Protein AF-A0A0N1IQM8-F1 (afdb_monomer)

Structure (mmCIF, N/CA/C/O backbone):
data_AF-A0A0N1IQM8-F1
#
_entry.id   AF-A0A0N1IQM8-F1
#
loop_
_atom_site.group_PDB
_atom_site.id
_atom_site.type_symbol
_atom_site.label_atom_id
_atom_site.label_alt_id
_atom_site.label_comp_id
_atom_site.label_asym_id
_atom_site.label_entity_id
_atom_site.label_seq_id
_atom_site.pdbx_PDB_ins_code
_atom_site.Cartn_x
_atom_site.Cartn_y
_atom_site.Cartn_z
_atom_site.occupancy
_atom_site.B_iso_or_equiv
_atom_site.auth_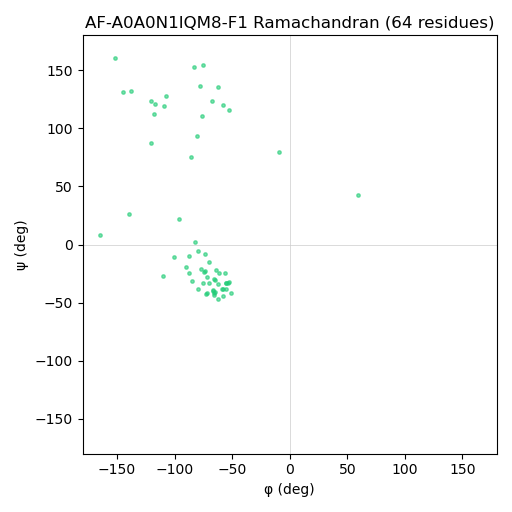seq_id
_atom_site.auth_comp_id
_atom_site.auth_asym_id
_atom_site.auth_atom_id
_atom_site.pdbx_PDB_model_num
ATOM 1 N N . MET A 1 1 ? 10.357 -2.926 -20.548 1.00 35.78 1 MET A N 1
ATOM 2 C CA . MET A 1 1 ? 9.991 -1.548 -20.154 1.00 35.78 1 MET A CA 1
ATOM 3 C C . MET A 1 1 ? 8.602 -1.587 -19.530 1.00 35.78 1 MET A C 1
ATOM 5 O O . MET A 1 1 ? 7.621 -1.530 -20.256 1.00 35.78 1 MET A O 1
ATOM 9 N N . LEU A 1 2 ? 8.498 -1.774 -18.211 1.00 41.69 2 LEU A N 1
ATOM 10 C CA . LEU A 1 2 ? 7.216 -1.680 -17.499 1.00 41.69 2 LEU A CA 1
ATOM 11 C C . LEU A 1 2 ? 6.993 -0.205 -17.158 1.00 41.69 2 LEU A C 1
ATOM 13 O O . LEU A 1 2 ? 7.277 0.241 -16.053 1.00 41.69 2 LEU A O 1
ATOM 17 N N . GLY A 1 3 ? 6.615 0.563 -18.181 1.00 37.72 3 GLY A N 1
ATOM 18 C CA . GLY A 1 3 ? 6.288 1.975 -18.048 1.00 37.72 3 GLY A CA 1
ATOM 19 C C . GLY A 1 3 ? 5.008 2.132 -17.242 1.00 37.72 3 GLY A C 1
ATOM 20 O O . GLY A 1 3 ? 3.993 1.533 -17.586 1.00 37.72 3 GLY A O 1
ATOM 21 N N . ASP A 1 4 ? 5.115 2.892 -16.158 1.00 50.25 4 ASP A N 1
ATOM 22 C CA . ASP A 1 4 ? 4.064 3.481 -15.328 1.00 50.25 4 ASP A CA 1
ATOM 23 C C . ASP A 1 4 ? 2.628 3.385 -15.870 1.00 50.25 4 ASP A C 1
ATOM 25 O O . ASP A 1 4 ? 2.025 4.345 -16.347 1.00 50.25 4 ASP A O 1
ATOM 29 N N . VAL A 1 5 ? 2.010 2.220 -15.697 1.00 56.56 5 VAL A N 1
ATOM 30 C CA . VAL A 1 5 ? 0.558 2.143 -15.556 1.00 56.56 5 VAL A CA 1
ATOM 31 C C . VAL A 1 5 ? 0.252 2.502 -14.112 1.00 56.56 5 VAL A C 1
ATOM 33 O O . VAL A 1 5 ? 0.313 1.652 -13.212 1.00 56.56 5 VAL A O 1
ATOM 36 N N . SER A 1 6 ? -0.029 3.789 -13.896 1.00 59.41 6 SER A N 1
ATOM 37 C CA . SER A 1 6 ? -0.775 4.232 -12.721 1.00 59.41 6 SER A CA 1
ATOM 38 C C . SER A 1 6 ? -2.064 3.408 -12.679 1.00 59.41 6 SER A C 1
ATOM 40 O O . SER A 1 6 ? -2.839 3.470 -13.636 1.00 59.41 6 SER A O 1
ATOM 42 N N . PRO A 1 7 ? -2.272 2.573 -11.648 1.00 64.25 7 PRO A N 1
ATOM 43 C CA . PRO A 1 7 ? -3.430 1.698 -11.614 1.00 64.25 7 PRO A CA 1
ATOM 44 C C . PRO A 1 7 ? -4.707 2.541 -11.603 1.00 64.25 7 PRO A C 1
ATOM 46 O O . PRO A 1 7 ? -4.785 3.553 -10.900 1.00 64.25 7 PRO A O 1
ATOM 49 N N . ASP A 1 8 ? -5.691 2.142 -12.412 1.00 72.94 8 ASP A N 1
ATOM 50 C CA . ASP A 1 8 ? -6.989 2.811 -12.455 1.00 72.94 8 ASP A CA 1
ATOM 51 C C . ASP A 1 8 ? -7.601 2.787 -11.050 1.00 72.94 8 ASP A C 1
ATOM 53 O O . ASP A 1 8 ? -7.846 1.727 -10.472 1.00 72.94 8 ASP A O 1
ATOM 57 N N . ILE A 1 9 ? -7.852 3.972 -10.494 1.00 74.06 9 ILE A N 1
ATOM 58 C CA . ILE A 1 9 ? -8.410 4.154 -9.151 1.00 74.06 9 ILE A CA 1
ATOM 59 C C . ILE A 1 9 ? -9.729 3.387 -8.996 1.00 74.06 9 ILE A C 1
ATOM 61 O O . ILE A 1 9 ? -10.019 2.872 -7.915 1.00 74.06 9 ILE A O 1
ATOM 65 N N . ARG A 1 10 ? -10.523 3.271 -10.069 1.00 78.31 10 ARG A N 1
ATOM 66 C CA . ARG A 1 10 ? -11.772 2.498 -10.051 1.00 78.31 10 ARG A CA 1
ATOM 67 C C . ARG A 1 10 ? -11.506 1.006 -9.879 1.00 78.31 10 ARG A C 1
ATOM 69 O O . ARG A 1 10 ? -12.220 0.355 -9.123 1.00 78.31 10 ARG A O 1
ATOM 76 N N . ALA A 1 11 ? -10.471 0.483 -10.532 1.00 79.25 11 ALA A N 1
ATOM 77 C CA . ALA A 1 11 ? -10.070 -0.911 -10.387 1.00 79.25 11 ALA A CA 1
ATOM 78 C C . ALA A 1 11 ? -9.565 -1.200 -8.968 1.00 79.25 11 ALA A C 1
ATOM 80 O O . ALA A 1 11 ? -9.965 -2.199 -8.382 1.00 79.25 11 ALA A O 1
ATOM 81 N N . ILE A 1 12 ? -8.768 -0.296 -8.385 1.00 78.19 12 ILE A N 1
ATOM 82 C CA . ILE A 1 12 ? -8.273 -0.437 -7.005 1.00 78.19 12 ILE A CA 1
ATOM 83 C C . ILE A 1 12 ? -9.439 -0.436 -6.014 1.00 78.19 12 ILE A C 1
ATOM 85 O O . ILE A 1 12 ? -9.530 -1.311 -5.161 1.00 78.19 12 ILE A O 1
ATOM 89 N N . ARG A 1 13 ? -10.376 0.508 -6.156 1.00 78.50 13 ARG A N 1
ATOM 90 C CA . ARG A 1 13 ? -11.543 0.603 -5.270 1.00 78.50 13 ARG A CA 1
ATOM 91 C C . ARG A 1 13 ? -12.453 -0.628 -5.343 1.00 78.50 13 ARG A C 1
ATOM 93 O O . ARG A 1 13 ? -13.054 -0.990 -4.341 1.00 78.50 13 ARG A O 1
ATOM 100 N N . ASN A 1 14 ? -12.571 -1.245 -6.517 1.00 83.69 14 ASN A N 1
ATOM 101 C CA . ASN A 1 14 ? -13.397 -2.438 -6.713 1.00 83.69 14 ASN A CA 1
ATOM 102 C C . ASN A 1 14 ? -12.648 -3.746 -6.407 1.00 83.69 14 ASN A C 1
ATOM 104 O O . ASN A 1 14 ? -13.266 -4.809 -6.386 1.00 83.69 14 ASN A O 1
ATOM 108 N N . SER A 1 15 ? -11.330 -3.690 -6.206 1.00 83.00 15 SER A N 1
ATOM 109 C CA . SER A 1 15 ? -10.531 -4.867 -5.881 1.00 83.00 15 SER A CA 1
ATOM 110 C C . SER A 1 15 ? -10.692 -5.248 -4.411 1.00 83.00 15 SER A C 1
ATOM 112 O O . SER A 1 15 ? -10.664 -4.399 -3.527 1.00 83.00 15 SER A O 1
ATOM 114 N N . GLN A 1 16 ? -10.852 -6.546 -4.155 1.00 82.12 16 GLN A N 1
ATOM 115 C CA . GLN A 1 16 ? -10.881 -7.098 -2.796 1.00 82.12 16 GLN A CA 1
ATOM 116 C C . GLN A 1 16 ? -9.476 -7.439 -2.284 1.00 82.12 16 GLN A C 1
ATOM 118 O O . GLN A 1 16 ? -9.250 -7.486 -1.080 1.00 82.12 16 GLN A O 1
ATOM 123 N N . VAL A 1 17 ? -8.537 -7.690 -3.202 1.00 85.88 17 VAL A N 1
ATOM 124 C CA . VAL A 1 17 ? -7.141 -8.028 -2.912 1.00 85.88 17 VAL A CA 1
ATOM 125 C C . VAL A 1 17 ? -6.248 -7.265 -3.884 1.00 85.88 17 VAL A C 1
ATOM 127 O O . VAL A 1 17 ? -6.489 -7.281 -5.093 1.00 85.88 17 VAL A O 1
ATOM 130 N N . ILE A 1 18 ? -5.212 -6.616 -3.354 1.00 84.12 18 ILE A N 1
ATOM 131 C CA . ILE A 1 18 ? -4.221 -5.863 -4.125 1.00 84.12 18 ILE A CA 1
ATOM 132 C C . ILE A 1 18 ? -2.865 -6.530 -3.914 1.00 84.12 18 ILE A C 1
ATOM 134 O O . ILE A 1 18 ? -2.383 -6.609 -2.788 1.00 84.12 18 ILE A O 1
ATOM 138 N N . VAL A 1 19 ? -2.241 -6.980 -5.003 1.00 86.19 19 VAL A N 1
ATOM 139 C CA . VAL A 1 19 ? -0.862 -7.483 -4.999 1.00 86.19 19 VAL A CA 1
ATOM 140 C C . VAL A 1 19 ? 0.004 -6.470 -5.733 1.00 86.19 19 VAL A C 1
ATOM 142 O O . VAL A 1 19 ? -0.243 -6.154 -6.897 1.00 86.19 19 VAL A O 1
ATOM 145 N N . THR A 1 20 ? 0.990 -5.912 -5.041 1.00 81.94 20 THR A N 1
ATOM 146 C CA . THR A 1 20 ? 1.843 -4.845 -5.565 1.00 81.94 20 THR A CA 1
ATOM 147 C C . THR A 1 20 ? 3.218 -4.895 -4.914 1.00 81.94 20 THR A C 1
ATOM 149 O O . THR A 1 20 ? 3.376 -5.463 -3.837 1.00 81.94 20 THR A O 1
ATOM 152 N N . THR A 1 21 ? 4.209 -4.269 -5.546 1.00 80.12 21 THR A N 1
ATOM 153 C CA . THR A 1 21 ? 5.503 -4.042 -4.899 1.00 80.12 21 THR A CA 1
ATOM 154 C C . THR A 1 21 ? 5.398 -2.901 -3.875 1.00 80.12 21 THR A C 1
ATOM 156 O O . THR A 1 21 ? 4.531 -2.022 -4.035 1.00 80.12 21 THR A O 1
ATOM 159 N N . PRO A 1 22 ? 6.269 -2.871 -2.847 1.00 74.81 22 PRO A N 1
ATOM 160 C CA . PRO A 1 22 ? 6.272 -1.819 -1.829 1.00 74.81 22 PRO A CA 1
ATOM 161 C C . PRO A 1 22 ? 6.390 -0.403 -2.410 1.00 74.81 22 PRO A C 1
ATOM 163 O O . PRO A 1 22 ? 5.709 0.514 -1.962 1.00 74.81 22 PRO A O 1
ATOM 166 N N . GLU A 1 23 ? 7.188 -0.222 -3.462 1.00 77.06 23 GLU A N 1
ATOM 167 C CA . GLU A 1 23 ? 7.430 1.076 -4.108 1.00 77.06 23 GLU A CA 1
ATOM 168 C C . GLU A 1 23 ? 6.164 1.627 -4.755 1.00 77.06 23 GLU A C 1
ATOM 170 O O . GLU A 1 23 ? 5.868 2.821 -4.690 1.00 77.06 23 GLU A O 1
ATOM 175 N N . LYS A 1 24 ? 5.397 0.738 -5.388 1.00 78.25 24 LYS A N 1
ATOM 176 C CA . LYS A 1 24 ? 4.161 1.114 -6.062 1.00 78.25 24 LYS A CA 1
ATOM 177 C C . LYS A 1 24 ? 3.043 1.378 -5.052 1.00 78.25 24 LYS A C 1
ATOM 179 O O . LYS A 1 24 ? 2.240 2.284 -5.275 1.00 78.25 24 LYS A O 1
ATOM 184 N N . TRP A 1 25 ? 3.028 0.662 -3.924 1.00 79.81 25 TRP A N 1
ATOM 185 C CA . TRP A 1 25 ? 2.128 0.970 -2.810 1.00 79.81 25 TRP A CA 1
ATOM 186 C C . TRP A 1 25 ? 2.446 2.320 -2.161 1.00 79.81 25 TRP A C 1
ATOM 188 O O . TRP A 1 25 ? 1.529 3.104 -1.934 1.00 79.81 25 TRP A O 1
ATOM 198 N N . ASP A 1 26 ? 3.724 2.635 -1.939 1.00 78.00 26 ASP A N 1
ATOM 199 C CA . ASP A 1 26 ? 4.155 3.934 -1.408 1.00 78.00 26 ASP A CA 1
ATOM 200 C C . ASP A 1 26 ? 3.698 5.102 -2.299 1.00 78.00 26 ASP A C 1
ATOM 202 O O . ASP A 1 26 ? 3.122 6.081 -1.822 1.00 78.00 26 ASP A O 1
ATOM 206 N N . GLY A 1 27 ? 3.845 4.978 -3.622 1.00 80.12 27 GLY A N 1
ATOM 207 C CA . GLY A 1 27 ? 3.326 5.976 -4.564 1.00 80.12 27 GLY A CA 1
ATOM 208 C C . GLY A 1 27 ? 1.808 6.191 -4.453 1.00 80.12 27 GLY A C 1
ATOM 209 O O . GLY A 1 27 ? 1.328 7.324 -4.528 1.00 80.12 27 GLY A O 1
ATOM 210 N N . ILE A 1 28 ? 1.045 5.117 -4.231 1.00 79.12 28 ILE A N 1
ATOM 211 C CA . ILE A 1 28 ? -0.415 5.162 -4.069 1.00 79.12 28 ILE A CA 1
ATOM 212 C C . ILE A 1 28 ? -0.811 5.768 -2.715 1.00 79.12 28 ILE A C 1
ATOM 214 O O . ILE A 1 28 ? -1.732 6.591 -2.653 1.00 79.12 28 ILE A O 1
ATOM 218 N N . SER A 1 29 ? -0.120 5.383 -1.641 1.00 76.62 29 SER A N 1
ATOM 219 C CA . SER A 1 29 ? -0.436 5.788 -0.270 1.00 76.62 29 SER A CA 1
ATOM 220 C C . SER A 1 29 ? -0.060 7.243 0.020 1.00 76.62 29 SER A C 1
ATOM 222 O O . SER A 1 29 ? -0.685 7.877 0.868 1.00 76.62 29 SER A O 1
ATOM 224 N N . ARG A 1 30 ? 0.871 7.851 -0.731 1.00 76.56 30 ARG A N 1
ATOM 225 C CA . ARG A 1 30 ? 1.202 9.287 -0.612 1.00 76.56 30 ARG A CA 1
ATOM 226 C C . ARG A 1 30 ? -0.006 10.211 -0.779 1.00 76.56 30 ARG A C 1
ATOM 228 O O . ARG A 1 30 ? -0.072 11.242 -0.115 1.00 76.56 30 ARG A O 1
ATOM 235 N N . SER A 1 31 ? -0.98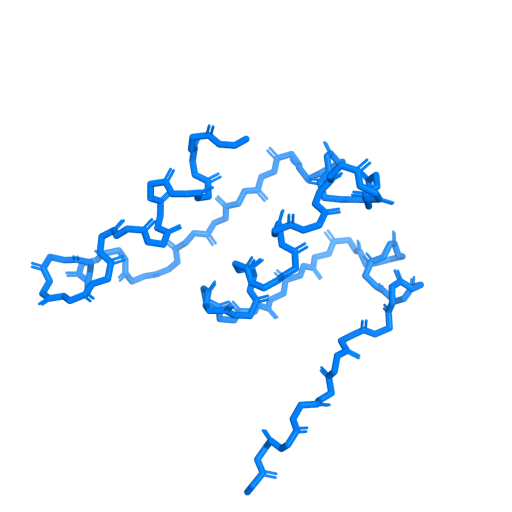1 9.841 -1.610 1.00 73.12 31 SER A N 1
ATOM 236 C CA . SER A 1 31 ? -2.217 10.611 -1.828 1.00 73.12 31 SER A CA 1
ATOM 237 C C . SER A 1 31 ? -3.406 10.127 -0.984 1.00 73.12 31 SER A C 1
ATOM 239 O O . SER A 1 31 ? -4.550 10.396 -1.337 1.00 73.12 31 SER A O 1
ATOM 241 N N . TRP A 1 32 ? -3.179 9.430 0.134 1.00 69.94 32 TRP A N 1
ATOM 242 C CA . TRP A 1 32 ? -4.242 8.906 1.008 1.00 69.94 32 TRP A CA 1
ATOM 243 C C . TRP A 1 32 ? -5.275 9.956 1.460 1.00 69.94 32 TRP A C 1
ATOM 245 O O . TRP A 1 32 ? -6.453 9.640 1.603 1.00 69.94 32 TRP A O 1
ATOM 255 N N . GLN A 1 33 ? -4.865 11.219 1.629 1.00 66.00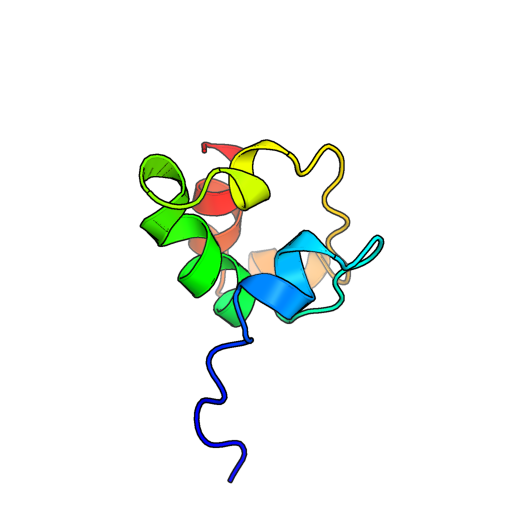 33 GLN A N 1
ATOM 256 C CA . GLN A 1 33 ? -5.754 12.324 2.023 1.00 66.00 33 GLN A CA 1
ATOM 257 C C . GLN A 1 33 ? -6.821 12.636 0.968 1.00 66.00 33 GLN A C 1
ATOM 259 O O . GLN A 1 33 ? -7.919 13.068 1.306 1.00 66.00 33 GLN A O 1
ATOM 264 N N . THR A 1 34 ? -6.511 12.411 -0.310 1.00 67.88 34 THR A N 1
ATOM 265 C CA . THR A 1 34 ? -7.441 12.608 -1.432 1.00 67.88 34 THR A CA 1
ATOM 266 C C . THR A 1 34 ? -8.055 11.292 -1.914 1.00 67.88 34 THR A C 1
ATOM 268 O O . THR A 1 34 ? -9.005 11.301 -2.696 1.00 67.88 34 THR A O 1
ATOM 271 N N . ARG A 1 35 ? -7.539 10.149 -1.445 1.00 72.69 35 ARG A N 1
ATOM 272 C CA . ARG A 1 35 ? -7.900 8.802 -1.894 1.00 72.69 35 ARG A CA 1
ATOM 273 C C . ARG A 1 35 ? -8.438 7.961 -0.736 1.00 72.69 35 ARG A C 1
ATOM 275 O O . ARG A 1 35 ? -7.705 7.195 -0.118 1.00 72.69 35 ARG A O 1
ATOM 282 N N . ASN A 1 36 ? -9.749 8.053 -0.505 1.00 73.81 36 ASN A N 1
ATOM 283 C CA . ASN A 1 36 ? -10.444 7.331 0.573 1.00 73.81 36 ASN A CA 1
ATOM 284 C C . ASN A 1 36 ? -10.206 5.814 0.561 1.00 73.81 36 ASN A C 1
ATOM 286 O O . ASN A 1 36 ? -10.086 5.226 1.625 1.00 73.81 36 ASN A O 1
ATOM 290 N N . TYR A 1 37 ? -10.037 5.202 -0.615 1.00 75.50 37 TYR A N 1
ATOM 291 C CA . TYR A 1 37 ? -9.811 3.758 -0.727 1.00 75.50 37 TYR A CA 1
ATOM 292 C C . TYR A 1 37 ? -8.526 3.282 -0.029 1.00 75.50 37 TYR A C 1
ATOM 294 O O . TYR A 1 37 ? -8.433 2.117 0.331 1.00 75.50 37 TYR A O 1
ATOM 302 N N . VAL A 1 38 ? -7.527 4.157 0.161 1.00 78.00 38 VAL A N 1
ATOM 303 C CA . VAL A 1 38 ? -6.310 3.818 0.921 1.00 78.00 38 VAL A CA 1
ATOM 304 C C . VAL A 1 38 ? -6.640 3.670 2.408 1.00 78.00 38 VAL A C 1
ATOM 306 O O . VAL A 1 38 ? -6.050 2.841 3.087 1.00 78.00 38 VAL A O 1
ATOM 309 N N . ARG A 1 39 ? -7.611 4.445 2.903 1.00 75.19 39 ARG A N 1
ATOM 310 C CA . ARG A 1 39 ? -8.078 4.412 4.297 1.00 75.19 39 ARG A CA 1
ATOM 311 C C . ARG A 1 39 ? -8.985 3.212 4.578 1.00 75.19 39 ARG A C 1
ATOM 313 O O . ARG A 1 39 ? -9.121 2.827 5.730 1.00 75.19 39 ARG A O 1
ATOM 320 N N . ASP A 1 40 ? -9.576 2.626 3.536 1.00 80.31 40 ASP A N 1
ATOM 321 C CA . ASP A 1 40 ? -10.438 1.440 3.630 1.00 80.31 40 ASP A CA 1
ATOM 322 C C . AS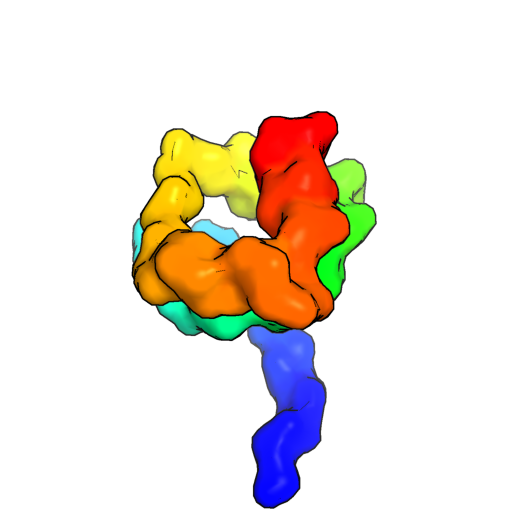P A 1 40 ? -9.633 0.125 3.742 1.00 80.31 40 ASP A C 1
ATOM 324 O O . ASP A 1 40 ? -10.201 -0.952 3.931 1.00 80.31 40 ASP A O 1
ATOM 328 N N . VAL A 1 41 ? -8.304 0.187 3.620 1.00 81.19 41 VAL A N 1
ATOM 329 C CA . VAL A 1 41 ? -7.420 -0.982 3.692 1.00 81.19 41 VAL A CA 1
ATOM 330 C C . VAL A 1 41 ? -7.267 -1.410 5.149 1.00 81.19 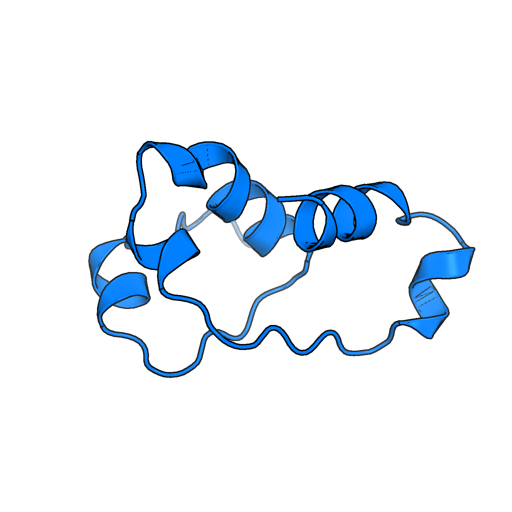41 VAL A C 1
ATOM 332 O O . VAL A 1 41 ? -6.633 -0.725 5.944 1.00 81.19 41 VAL A O 1
ATOM 335 N N . ALA A 1 42 ? -7.829 -2.567 5.495 1.00 81.88 42 ALA A N 1
ATOM 336 C CA . ALA A 1 42 ? -7.798 -3.095 6.862 1.00 81.88 42 ALA A CA 1
ATOM 337 C C . ALA A 1 42 ? -6.586 -3.997 7.164 1.00 81.88 42 ALA A C 1
ATOM 339 O O . ALA A 1 42 ? -6.274 -4.233 8.330 1.00 81.88 42 ALA A O 1
ATOM 340 N N . LEU A 1 43 ? -5.922 -4.534 6.135 1.00 82.00 43 LEU A N 1
ATOM 341 C CA . LEU A 1 43 ? -4.804 -5.467 6.278 1.00 82.00 43 LEU A CA 1
ATOM 342 C C . LEU A 1 43 ? -3.772 -5.229 5.176 1.00 82.00 43 LEU A C 1
ATOM 344 O O . LEU A 1 43 ? -4.113 -5.197 3.995 1.00 82.00 43 LEU A O 1
ATOM 348 N N . ILE A 1 44 ? -2.506 -5.126 5.574 1.00 81.12 44 ILE A N 1
ATOM 349 C CA . ILE A 1 44 ? -1.358 -5.109 4.671 1.00 81.12 44 ILE A CA 1
ATOM 350 C C . ILE A 1 44 ? -0.473 -6.291 5.056 1.00 81.12 44 ILE A C 1
ATOM 352 O O . ILE A 1 44 ? -0.062 -6.413 6.208 1.00 81.12 44 ILE A O 1
ATOM 356 N N . VAL A 1 45 ? -0.198 -7.165 4.090 1.00 82.19 45 VAL A N 1
ATOM 357 C CA . VAL A 1 45 ? 0.748 -8.274 4.242 1.00 82.19 45 VAL A CA 1
ATOM 358 C C . VAL A 1 45 ? 1.984 -7.936 3.430 1.00 82.19 45 VAL A C 1
ATOM 360 O O . VAL A 1 45 ? 1.881 -7.581 2.257 1.00 82.19 45 VAL A O 1
ATOM 363 N N . ILE A 1 46 ? 3.142 -8.016 4.072 1.00 77.56 46 ILE A N 1
ATOM 364 C CA . ILE A 1 46 ? 4.423 -7.645 3.482 1.00 77.56 46 ILE A CA 1
ATOM 365 C C . ILE A 1 46 ? 5.265 -8.903 3.463 1.00 77.56 46 ILE A C 1
ATOM 367 O O . ILE A 1 46 ? 5.608 -9.435 4.518 1.00 77.56 46 ILE A O 1
ATOM 371 N N . ASP A 1 47 ? 5.523 -9.394 2.260 1.00 74.19 47 ASP A N 1
ATOM 372 C CA . ASP A 1 47 ? 6.371 -10.556 2.049 1.00 74.19 47 ASP A CA 1
ATOM 373 C C . ASP A 1 47 ? 7.848 -10.135 2.047 1.00 74.19 47 ASP A C 1
ATOM 375 O O . ASP A 1 47 ? 8.171 -8.989 1.726 1.00 74.19 47 ASP A O 1
ATOM 379 N N . GLU A 1 48 ? 8.740 -11.047 2.423 1.00 70.44 48 GLU A N 1
ATOM 380 C CA . GLU A 1 48 ? 10.195 -10.833 2.417 1.00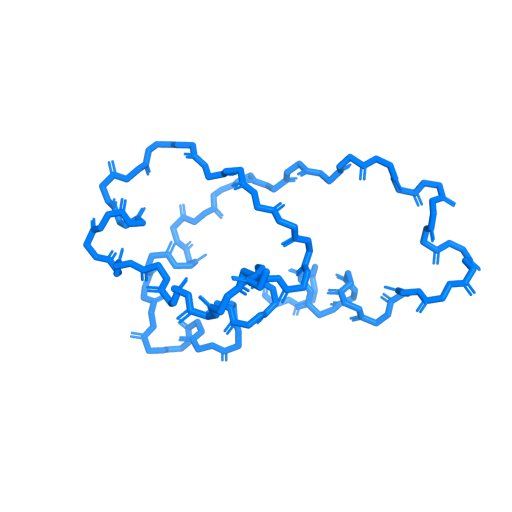 70.44 48 GLU A CA 1
ATOM 381 C C . GLU A 1 48 ? 10.704 -9.666 3.281 1.00 70.44 48 GLU A C 1
ATOM 383 O O . GLU A 1 48 ? 11.630 -8.936 2.917 1.00 70.44 48 GLU A O 1
ATOM 388 N N . ILE A 1 49 ? 10.162 -9.529 4.498 1.00 69.19 49 ILE A N 1
ATOM 389 C CA . ILE A 1 49 ? 10.599 -8.506 5.468 1.00 69.19 49 ILE A CA 1
ATOM 390 C C . ILE A 1 49 ? 12.107 -8.602 5.773 1.00 69.19 49 ILE A C 1
ATOM 392 O O . ILE A 1 49 ? 12.743 -7.636 6.178 1.00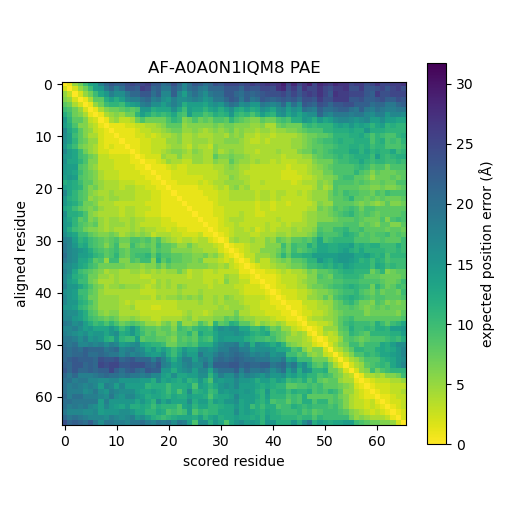 69.19 49 ILE A O 1
ATOM 396 N N . HIS A 1 50 ? 12.725 -9.765 5.595 1.00 67.56 50 HIS A N 1
ATOM 397 C CA . HIS A 1 50 ? 14.151 -9.922 5.866 1.00 67.56 50 HIS A CA 1
ATOM 398 C C . HIS A 1 50 ? 15.037 -9.067 4.931 1.00 67.56 50 HIS A C 1
ATOM 400 O O . HIS A 1 50 ? 16.146 -8.709 5.318 1.00 67.56 50 HIS A O 1
ATOM 406 N N . LEU A 1 51 ? 14.531 -8.658 3.757 1.00 61.69 51 LEU A N 1
ATOM 407 C CA . LEU A 1 51 ? 15.208 -7.738 2.828 1.00 61.69 51 LEU A CA 1
ATOM 408 C C . LEU A 1 51 ? 15.215 -6.274 3.310 1.00 61.69 51 LEU A C 1
ATOM 410 O O . LEU A 1 51 ? 15.860 -5.412 2.714 1.00 61.69 51 LEU A O 1
ATOM 414 N N . LEU A 1 52 ? 14.499 -5.961 4.392 1.00 58.62 52 LEU A N 1
ATOM 415 C CA . LEU A 1 52 ? 14.373 -4.600 4.921 1.00 58.62 52 LEU A CA 1
ATOM 416 C C . LEU A 1 52 ? 15.622 -4.103 5.641 1.00 58.62 52 LEU A C 1
ATOM 418 O O . LEU A 1 52 ? 15.806 -2.891 5.754 1.00 58.62 52 LEU A O 1
ATOM 422 N N . GLY A 1 53 ? 16.452 -5.023 6.137 1.00 56.22 53 GLY A N 1
ATOM 423 C CA . GLY A 1 53 ? 17.650 -4.699 6.907 1.00 56.22 53 GLY A CA 1
ATOM 424 C C . GLY A 1 53 ? 18.771 -4.062 6.086 1.00 56.22 53 GLY A C 1
ATOM 425 O O . GLY A 1 53 ? 19.674 -3.485 6.683 1.00 56.22 53 GLY A O 1
ATOM 426 N N . GLU A 1 54 ? 18.716 -4.139 4.751 1.00 60.81 54 GLU A N 1
ATOM 427 C CA . GLU A 1 54 ? 19.856 -3.767 3.905 1.00 60.81 54 GLU A CA 1
ATOM 428 C C . GLU A 1 54 ? 19.674 -2.475 3.087 1.00 60.81 54 GLU A C 1
ATOM 430 O O . GLU A 1 54 ? 20.687 -1.832 2.840 1.00 60.81 54 GLU A O 1
ATOM 435 N N . ASP A 1 55 ? 18.458 -2.023 2.708 1.00 60.25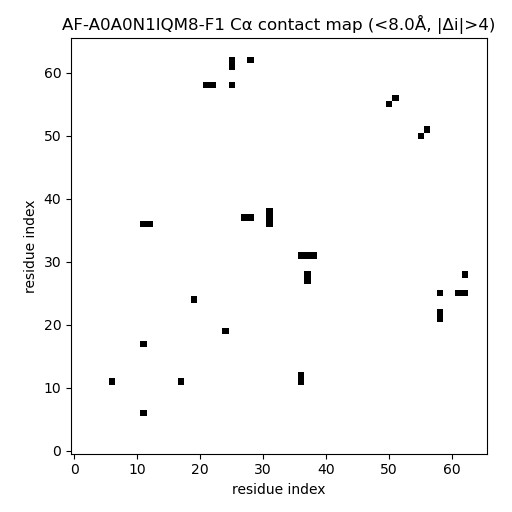 55 ASP A N 1
ATOM 436 C CA . ASP A 1 55 ? 18.350 -0.740 1.957 1.00 60.25 55 ASP A CA 1
ATOM 437 C C . ASP A 1 55 ? 16.958 -0.054 1.847 1.00 60.25 55 ASP A C 1
ATOM 439 O O . ASP A 1 55 ? 16.800 0.904 1.087 1.00 60.25 55 ASP A O 1
ATOM 443 N N . ARG A 1 56 ? 15.895 -0.511 2.542 1.00 56.47 56 ARG A N 1
ATOM 444 C CA . ARG A 1 56 ? 14.514 0.025 2.335 1.00 56.47 56 ARG A CA 1
ATOM 445 C C . ARG A 1 56 ? 13.648 0.233 3.589 1.00 56.47 56 ARG A C 1
ATOM 447 O O . ARG A 1 56 ? 12.422 0.270 3.492 1.00 56.47 56 ARG A O 1
ATOM 454 N N . GLY A 1 57 ? 14.257 0.461 4.752 1.00 58.62 57 GLY A N 1
ATOM 455 C CA . GLY A 1 57 ? 13.547 0.790 6.004 1.00 58.62 57 GLY A CA 1
ATOM 456 C C . GLY A 1 57 ? 12.519 1.947 5.935 1.00 58.62 57 GLY A C 1
ATOM 457 O O . GLY A 1 57 ? 11.415 1.784 6.460 1.00 58.62 57 GLY A O 1
ATOM 458 N N . PRO A 1 58 ? 12.790 3.075 5.241 1.00 60.53 58 PRO A N 1
ATOM 459 C CA . PRO A 1 58 ? 11.892 4.237 5.252 1.00 60.53 58 PRO A CA 1
ATOM 460 C C . PRO A 1 58 ? 10.522 3.993 4.610 1.00 60.53 58 PRO A C 1
ATOM 462 O O . PRO A 1 58 ? 9.536 4.605 5.007 1.00 60.53 58 PRO A O 1
ATOM 465 N N . VAL A 1 59 ? 10.432 3.101 3.616 1.00 59.78 59 VAL A N 1
ATOM 466 C CA . VAL A 1 59 ? 9.166 2.830 2.909 1.00 59.78 59 VAL A CA 1
ATOM 467 C C . VAL A 1 59 ? 8.161 2.163 3.843 1.00 59.78 59 VAL A C 1
ATOM 469 O O . VAL A 1 59 ? 6.985 2.511 3.837 1.00 59.78 59 VAL A O 1
ATOM 472 N N . LEU A 1 60 ? 8.620 1.248 4.695 1.00 60.56 60 LEU A N 1
ATOM 473 C CA . LEU A 1 60 ? 7.756 0.623 5.688 1.00 60.56 60 LEU A CA 1
ATOM 474 C C . LEU A 1 60 ? 7.368 1.543 6.813 1.00 60.56 60 LEU A C 1
ATOM 476 O O . LEU A 1 60 ? 6.212 1.535 7.219 1.00 60.56 60 LEU A O 1
ATOM 480 N N . GLU A 1 61 ? 8.310 2.338 7.301 1.00 64.25 61 GLU A N 1
ATOM 481 C CA . GLU A 1 61 ? 8.011 3.317 8.333 1.00 64.25 61 GLU A CA 1
ATOM 482 C C . GLU A 1 61 ? 6.918 4.276 7.843 1.00 64.25 61 GLU A C 1
ATOM 484 O O . GLU A 1 61 ? 5.981 4.573 8.575 1.00 64.25 61 GLU A O 1
ATOM 489 N N . VAL A 1 62 ? 6.950 4.651 6.562 1.00 62.56 62 VAL A N 1
ATOM 490 C CA . VAL A 1 62 ? 5.927 5.476 5.908 1.00 62.56 62 VAL A CA 1
ATOM 491 C C . VAL A 1 62 ? 4.597 4.746 5.663 1.00 62.56 62 VAL A C 1
ATOM 493 O O . VAL A 1 62 ? 3.556 5.404 5.613 1.00 62.56 62 VAL A O 1
ATOM 496 N N . ILE A 1 63 ? 4.600 3.421 5.496 1.00 62.06 63 ILE A N 1
ATOM 497 C CA . ILE A 1 63 ? 3.374 2.616 5.355 1.00 62.06 63 ILE A CA 1
ATOM 498 C C . ILE A 1 63 ? 2.725 2.352 6.721 1.00 62.06 63 ILE A C 1
ATOM 500 O O . ILE A 1 63 ? 1.505 2.371 6.813 1.00 62.06 63 ILE A O 1
ATOM 504 N N . VAL A 1 64 ? 3.524 2.119 7.766 1.00 60.53 64 VAL A N 1
ATOM 505 C CA . VAL A 1 64 ? 3.057 1.781 9.122 1.00 60.53 64 VAL A CA 1
ATOM 506 C C . VAL A 1 64 ? 2.726 3.029 9.948 1.00 60.53 64 VAL A C 1
ATOM 508 O O . VAL A 1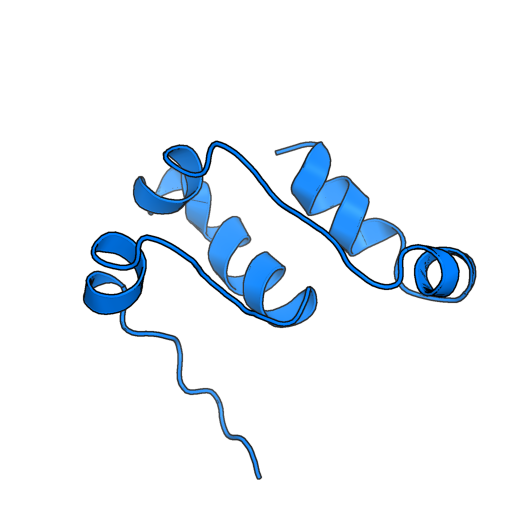 64 ? 1.823 2.983 10.777 1.00 60.53 64 VAL A O 1
ATOM 511 N N . SER A 1 65 ? 3.416 4.153 9.728 1.00 60.62 65 SER A N 1
ATOM 512 C CA . SER A 1 65 ? 3.177 5.408 10.470 1.00 60.62 65 SER A CA 1
ATOM 513 C C . SER A 1 65 ? 2.010 6.242 9.926 1.00 60.62 65 SER A C 1
ATOM 515 O O . SER A 1 65 ? 1.798 7.360 10.399 1.00 60.62 65 SER A O 1
ATOM 517 N N . ARG A 1 66 ? 1.305 5.765 8.896 1.00 60.56 66 ARG A N 1
ATOM 518 C CA . ARG A 1 66 ? 0.306 6.529 8.141 1.00 60.56 66 ARG A CA 1
ATOM 519 C C . ARG A 1 66 ? -1.108 6.015 8.369 1.00 60.56 66 ARG A C 1
ATOM 521 O O . ARG A 1 66 ? -1.281 4.784 8.456 1.00 60.56 66 ARG A O 1
#

Foldseek 3Di:
DPPDPPDDLVCLLPDPDDDDDLVSVLVVCVCCVVRVSLVVDPDDDDPPCVVCVPPPVVSVCSSVVD

Solvent-accessible surface area (backbone atoms only — not comparable to full-atom values): 4555 Å² total; per-residue (Å²): 133,91,70,85,74,76,74,57,65,68,59,59,64,72,45,93,74,87,89,76,54,72,69,61,48,51,65,59,52,74,46,36,93,83,33,65,65,60,73,69,60,88,77,86,87,77,79,70,66,80,62,39,83,78,83,50,54,67,63,53,54,58,60,72,75,98

Organism: Papilio machaon (NCBI:txid76193)

Radius of gyration: 12.52 Å; Cα contacts (8 Å, |Δi|>4): 18; chains: 1; bounding box: 33×23×31 Å

Mean predicted aligned error: 9.22 Å

Secondary structure (DSSP, 8-state):
-----PPPHHHHHH-S-----HHHHHHHHTTTTT-HHHHT------S-GGGHHHH-HHHHHHHH--

Sequence (66 aa):
MLGDVSPDIRAIRNSQVIVTTPEKWDGISRSWQTRNYVRDVALIVIDEIHLLGEDRGPVLEVIVSR

InterPro domains:
  IPR011545 DEAD/DEAH-box helicase domain [PF00270] (7-65)
  IPR027417 P-loop containing nucleoside triphosphate hydrolase [G3DSA:3.40.50.300] (2-66)
  IPR027417 P-loop containing nucleoside triphosphate hydrolase [SSF52540] (2-63)
  IPR050474 Helicase Hel308/SKI2-like [PTHR47961] (3-66)

pLDDT: mean 70.28, std 11.48, range [35.78, 86.19]